Protein AF-A0A969F7W3-F1 (afdb_monomer_lite)

Structure (mmCIF, N/CA/C/O backbone):
data_AF-A0A969F7W3-F1
#
_entry.id   AF-A0A969F7W3-F1
#
loop_
_atom_site.group_PDB
_atom_site.id
_atom_site.type_symbol
_atom_site.label_atom_id
_atom_site.label_alt_id
_atom_site.label_comp_id
_atom_site.label_asym_id
_atom_site.label_entity_id
_atom_site.label_seq_id
_atom_site.pdbx_PDB_ins_code
_atom_site.Cartn_x
_atom_site.Cartn_y
_atom_site.Cartn_z
_atom_site.occupancy
_atom_site.B_iso_or_equiv
_atom_site.auth_seq_id
_atom_site.auth_comp_id
_atom_site.auth_asym_id
_atom_site.auth_atom_id
_atom_site.pdbx_PDB_model_num
ATOM 1 N N . LEU A 1 1 ? 1.850 8.489 16.585 1.00 49.34 1 LEU A N 1
ATOM 2 C CA . LEU A 1 1 ? 1.035 7.944 15.473 1.00 49.34 1 LEU A CA 1
ATOM 3 C C . LEU A 1 1 ? 0.822 6.466 15.767 1.00 49.34 1 LEU A C 1
ATOM 5 O O . LEU A 1 1 ? 1.755 5.894 16.326 1.00 49.34 1 LEU A O 1
ATOM 9 N N . PRO A 1 2 ? -0.361 5.871 15.524 1.00 55.41 2 PRO A N 1
ATOM 10 C CA . PRO A 1 2 ? -0.542 4.437 15.745 1.00 55.41 2 PRO A CA 1
ATOM 11 C C . PRO A 1 2 ? 0.583 3.702 15.019 1.00 55.41 2 PRO A C 1
ATOM 13 O O . PRO A 1 2 ? 0.833 3.984 13.848 1.00 55.41 2 PRO A O 1
ATOM 16 N N . ALA A 1 3 ? 1.322 2.863 15.745 1.00 72.62 3 ALA A N 1
ATOM 17 C CA . ALA A 1 3 ? 2.408 2.098 15.155 1.00 72.62 3 ALA A CA 1
ATOM 18 C C . ALA A 1 3 ? 1.783 1.204 14.081 1.00 72.62 3 ALA A C 1
ATOM 20 O O . ALA A 1 3 ? 0.951 0.348 14.387 1.00 72.62 3 ALA A O 1
ATOM 21 N N . CYS A 1 4 ? 2.083 1.512 12.826 1.00 83.88 4 CYS A N 1
ATOM 22 C CA . CYS A 1 4 ? 1.844 0.608 11.725 1.00 83.88 4 CYS A CA 1
ATOM 23 C C . CYS A 1 4 ? 3.168 -0.080 11.429 1.00 83.88 4 CYS A C 1
ATOM 25 O O . CYS A 1 4 ? 4.214 0.571 11.410 1.00 83.88 4 CYS A O 1
ATOM 27 N N . ASP A 1 5 ? 3.105 -1.385 11.216 1.00 88.25 5 ASP A N 1
ATOM 28 C CA . ASP A 1 5 ? 4.265 -2.182 10.854 1.00 88.25 5 ASP A CA 1
ATOM 29 C C . ASP A 1 5 ? 4.157 -2.575 9.380 1.00 88.25 5 ASP A C 1
ATOM 31 O O . ASP A 1 5 ? 3.068 -2.862 8.871 1.00 88.25 5 ASP A O 1
ATOM 35 N N . GLY A 1 6 ? 5.300 -2.563 8.694 1.00 90.62 6 GLY A N 1
ATOM 36 C CA . GLY A 1 6 ? 5.442 -3.015 7.315 1.00 90.62 6 GLY A CA 1
ATOM 37 C C . GLY A 1 6 ? 6.163 -4.358 7.265 1.00 90.62 6 GLY A C 1
ATOM 38 O O . GLY A 1 6 ? 7.267 -4.479 7.797 1.00 90.62 6 GLY A O 1
ATOM 39 N N . VAL A 1 7 ? 5.570 -5.359 6.615 1.00 92.81 7 VAL A N 1
ATOM 40 C CA . VAL A 1 7 ? 6.165 -6.692 6.448 1.00 92.81 7 VAL A CA 1
ATOM 41 C C . VAL A 1 7 ? 6.152 -7.083 4.975 1.00 92.81 7 VAL A C 1
ATOM 43 O O . VAL A 1 7 ? 5.140 -6.954 4.291 1.00 92.81 7 VAL A O 1
ATOM 46 N N . TRP A 1 8 ? 7.281 -7.579 4.473 1.00 94.19 8 TRP A N 1
ATOM 47 C CA . TRP A 1 8 ? 7.359 -8.137 3.125 1.00 94.19 8 TRP A CA 1
ATOM 48 C C . TRP A 1 8 ? 6.757 -9.543 3.085 1.00 94.19 8 TRP A C 1
ATOM 50 O O . TRP A 1 8 ? 7.152 -10.414 3.860 1.00 94.19 8 TRP A O 1
ATOM 60 N N . GLY A 1 9 ? 5.842 -9.776 2.148 1.00 95.25 9 GLY A N 1
ATOM 61 C CA . GLY A 1 9 ? 5.184 -11.060 1.930 1.00 95.25 9 GLY A CA 1
ATOM 62 C C . GLY A 1 9 ? 5.314 -11.569 0.496 1.00 95.25 9 GLY A C 1
ATOM 63 O O . GLY A 1 9 ? 5.903 -10.928 -0.383 1.00 95.25 9 GLY A O 1
ATOM 64 N N . SER A 1 10 ? 4.775 -12.765 0.259 1.00 95.81 10 SER A N 1
ATOM 65 C CA . SER A 1 10 ? 4.651 -13.320 -1.087 1.00 95.81 10 SER A CA 1
ATOM 66 C C . SER A 1 10 ? 3.421 -14.199 -1.245 1.00 95.81 10 SER A C 1
ATOM 68 O O . SER A 1 10 ?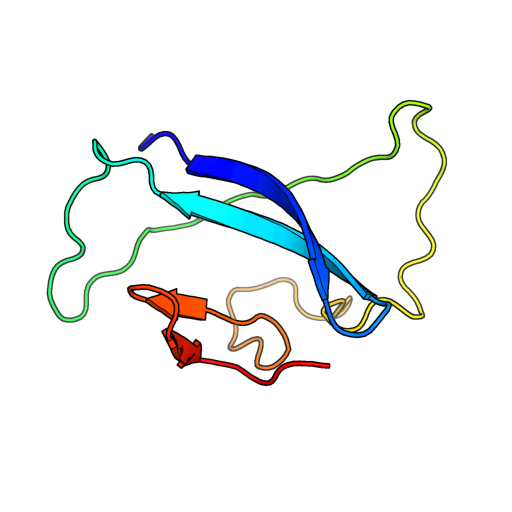 3.176 -15.054 -0.399 1.00 95.81 10 SER A O 1
ATOM 7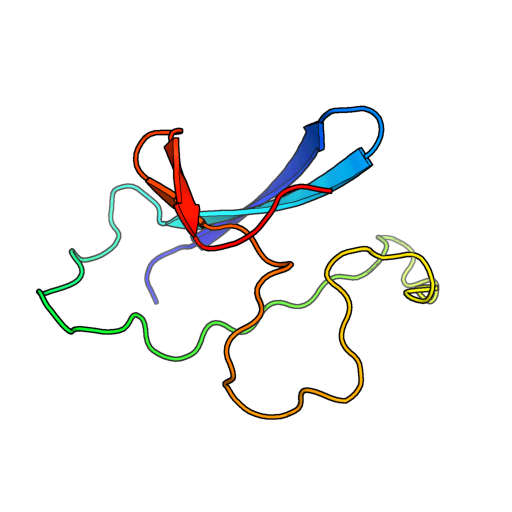0 N N . ALA A 1 11 ? 2.703 -14.026 -2.350 1.00 93.31 11 ALA A N 1
ATOM 71 C CA . ALA A 1 11 ? 1.529 -14.810 -2.719 1.00 93.31 11 ALA A CA 1
ATOM 72 C C . ALA A 1 11 ? 1.495 -14.972 -4.242 1.00 93.31 11 ALA A C 1
ATOM 74 O O . ALA A 1 11 ? 1.881 -14.054 -4.964 1.00 93.31 11 ALA A O 1
ATOM 75 N N . ASN A 1 12 ? 1.080 -16.144 -4.734 1.00 90.94 12 ASN A N 1
ATOM 76 C CA . ASN A 1 12 ? 0.950 -16.436 -6.171 1.00 90.94 12 ASN A CA 1
ATOM 77 C C . ASN A 1 12 ? 2.196 -16.065 -7.006 1.00 90.94 12 ASN A C 1
ATOM 79 O O . ASN A 1 12 ? 2.093 -15.546 -8.112 1.00 90.94 12 ASN A O 1
ATOM 83 N N . GLY A 1 13 ? 3.394 -16.288 -6.452 1.00 93.19 13 GLY A N 1
ATOM 84 C CA . GLY A 1 13 ? 4.664 -15.961 -7.116 1.00 93.19 13 GLY A CA 1
ATOM 85 C C . GLY A 1 13 ? 5.021 -14.470 -7.152 1.00 93.19 13 GLY A C 1
ATOM 86 O O . GLY A 1 13 ? 6.037 -14.109 -7.737 1.00 93.19 13 GLY A O 1
ATOM 87 N N . ARG A 1 14 ? 4.237 -13.601 -6.509 1.00 93.06 14 ARG A N 1
ATOM 88 C CA . ARG A 1 14 ? 4.462 -12.152 -6.445 1.00 93.06 14 ARG A CA 1
ATOM 89 C C . ARG A 1 14 ? 4.894 -11.720 -5.050 1.00 93.06 14 ARG A C 1
ATOM 91 O O . ARG A 1 14 ? 4.601 -12.396 -4.062 1.00 93.06 14 ARG A O 1
ATOM 98 N N . LYS A 1 15 ? 5.604 -10.595 -4.970 1.00 94.75 15 LYS A N 1
ATOM 99 C CA . LYS A 1 15 ? 5.980 -9.936 -3.714 1.00 94.75 15 LYS A CA 1
ATOM 100 C C . LYS A 1 15 ? 5.016 -8.798 -3.415 1.00 94.75 15 LYS A C 1
ATOM 102 O O . LYS A 1 15 ? 4.502 -8.171 -4.333 1.00 94.75 15 LYS A O 1
ATOM 107 N N . TYR A 1 16 ? 4.787 -8.543 -2.134 1.00 96.56 16 TYR A N 1
ATOM 108 C CA . TYR A 1 16 ? 3.995 -7.408 -1.677 1.00 96.56 16 TYR A CA 1
ATOM 109 C C . TYR A 1 16 ? 4.558 -6.861 -0.368 1.00 96.56 16 TYR A C 1
ATOM 111 O O . TYR A 1 16 ? 5.144 -7.604 0.424 1.00 96.56 16 TYR A O 1
ATOM 119 N N . LEU A 1 17 ? 4.359 -5.565 -0.141 1.00 96.56 17 LEU A N 1
ATOM 120 C CA . LEU A 1 17 ? 4.456 -4.977 1.186 1.00 96.56 17 LEU A CA 1
ATOM 121 C C . LEU A 1 17 ? 3.078 -5.033 1.834 1.00 96.56 17 LEU A C 1
ATOM 123 O O . LEU A 1 17 ? 2.100 -4.544 1.275 1.00 96.56 17 LEU A O 1
ATOM 127 N N . GLU A 1 18 ? 3.015 -5.577 3.035 1.00 96.12 18 GLU A N 1
ATOM 128 C CA . GLU A 1 18 ? 1.832 -5.530 3.872 1.00 96.12 18 GLU A CA 1
ATOM 129 C C . GLU A 1 18 ? 2.012 -4.483 4.962 1.00 96.12 18 GLU A C 1
ATOM 131 O O . GLU A 1 18 ? 2.976 -4.542 5.723 1.00 96.12 18 GLU A O 1
ATOM 136 N N . VAL A 1 19 ? 1.073 -3.543 5.053 1.00 95.38 19 VAL A N 1
ATOM 137 C CA . VAL A 1 19 ? 1.024 -2.559 6.136 1.00 95.38 19 VAL A CA 1
ATOM 138 C C . VAL A 1 19 ? -0.122 -2.921 7.067 1.00 95.38 19 VAL A C 1
ATOM 140 O O . VAL A 1 19 ? -1.266 -3.059 6.633 1.00 95.38 19 VAL A O 1
ATOM 143 N N . ARG A 1 20 ? 0.184 -3.088 8.353 1.00 93.00 20 ARG A N 1
ATOM 144 C CA . ARG A 1 20 ? -0.788 -3.484 9.378 1.00 93.00 20 ARG A CA 1
ATOM 145 C C . ARG A 1 20 ? -0.858 -2.445 10.482 1.00 93.00 20 ARG A C 1
ATOM 147 O O . ARG A 1 20 ? 0.159 -1.893 10.885 1.00 93.00 20 ARG A O 1
ATOM 154 N N . PHE A 1 21 ? -2.059 -2.221 11.005 1.00 91.12 21 PHE A N 1
ATOM 155 C CA . PHE A 1 21 ? -2.247 -1.477 12.247 1.00 91.12 21 PHE A CA 1
ATOM 156 C C . PHE A 1 21 ? -2.042 -2.408 13.439 1.00 91.12 21 PHE A C 1
ATOM 158 O O . PHE A 1 21 ? -2.634 -3.488 13.496 1.00 91.12 21 PHE A O 1
ATOM 165 N N . ASN A 1 22 ? -1.231 -1.978 14.402 1.00 88.75 22 ASN A N 1
ATOM 166 C CA . ASN A 1 22 ? -0.955 -2.777 15.592 1.00 88.75 22 ASN A CA 1
ATOM 167 C C . ASN A 1 22 ? -2.181 -2.823 16.515 1.00 88.75 22 ASN A C 1
ATOM 169 O O . ASN A 1 22 ? -3.068 -1.975 16.437 1.00 88.75 22 ASN A O 1
ATOM 173 N N . SER A 1 23 ? -2.226 -3.788 17.437 1.00 84.88 23 SER A N 1
ATOM 174 C CA . SER A 1 23 ? -3.367 -3.979 18.351 1.00 84.88 23 SER A CA 1
ATOM 175 C C . SER A 1 23 ? -3.688 -2.757 19.226 1.00 84.88 23 SER A C 1
ATOM 177 O O . SER A 1 23 ? -4.815 -2.622 19.690 1.00 84.88 23 SER A O 1
ATOM 179 N N . GLY A 1 24 ? -2.720 -1.856 19.436 1.00 85.19 24 GLY A N 1
ATOM 180 C CA . GLY A 1 24 ? -2.904 -0.579 20.134 1.00 85.19 24 GLY A CA 1
ATOM 181 C C . GLY A 1 24 ? -3.398 0.579 19.256 1.00 85.19 24 GLY A C 1
ATOM 182 O O . GLY A 1 24 ? -3.482 1.706 19.743 1.00 85.19 24 GLY A O 1
ATOM 183 N N . ALA A 1 25 ? -3.674 0.354 17.969 1.00 87.94 25 ALA A N 1
ATOM 184 C CA . ALA A 1 25 ? -4.203 1.392 17.094 1.00 87.94 25 ALA A CA 1
ATOM 185 C C . ALA A 1 25 ? -5.645 1.775 17.493 1.00 87.94 25 ALA A C 1
ATOM 187 O O . ALA A 1 25 ? -6.436 0.903 17.862 1.00 87.94 25 ALA A O 1
ATOM 188 N N . PRO A 1 26 ? -6.022 3.067 17.407 1.00 86.25 26 PRO A N 1
ATOM 189 C CA . PRO A 1 26 ? -7.393 3.494 17.655 1.00 86.25 26 PRO A CA 1
ATOM 190 C C . PRO A 1 26 ? -8.389 2.812 16.716 1.00 86.25 26 PRO A C 1
ATOM 192 O O . PRO A 1 26 ? -8.081 2.504 15.565 1.00 86.25 26 PRO A O 1
ATOM 195 N N . THR A 1 27 ? -9.622 2.639 17.191 1.00 89.88 27 THR A N 1
ATOM 196 C CA . THR A 1 27 ? -10.721 2.192 16.330 1.00 89.88 27 THR A CA 1
ATOM 197 C C . THR A 1 27 ? -11.106 3.297 15.354 1.00 89.88 27 THR A C 1
ATOM 199 O O . THR A 1 27 ? -11.268 4.455 15.743 1.00 89.88 27 THR A O 1
ATOM 202 N N . LEU A 1 28 ? -11.303 2.925 14.092 1.00 90.81 28 LEU A N 1
ATOM 203 C CA . LEU A 1 28 ? -11.841 3.823 13.083 1.00 90.81 28 LEU A CA 1
ATOM 204 C C . LEU A 1 28 ? -13.359 3.955 13.262 1.00 90.81 28 LEU A C 1
ATOM 206 O O . LEU A 1 28 ? -14.084 2.961 13.191 1.00 90.81 28 LEU A O 1
ATOM 210 N N . ALA A 1 29 ? -13.840 5.175 13.507 1.00 94.25 29 ALA A N 1
ATOM 211 C CA . ALA A 1 29 ? -15.272 5.449 13.591 1.00 94.25 29 ALA A CA 1
ATOM 212 C C . ALA A 1 29 ? -15.965 5.223 12.235 1.00 94.25 29 ALA A C 1
ATOM 214 O O . ALA A 1 29 ? -15.336 5.302 11.179 1.00 94.25 29 ALA A O 1
ATOM 215 N N . VAL A 1 30 ? -17.279 4.979 12.253 1.00 95.44 30 VAL A N 1
ATOM 216 C CA . VAL A 1 30 ? -18.084 4.864 11.026 1.00 95.44 30 VAL A CA 1
ATOM 217 C C . VAL A 1 30 ? -17.965 6.153 10.209 1.00 95.44 30 VAL A C 1
ATOM 219 O O . VAL A 1 30 ? -18.154 7.242 10.744 1.00 95.44 30 VAL A O 1
ATOM 222 N N . GLY A 1 31 ? -17.627 6.026 8.923 1.00 95.12 31 GLY A N 1
ATOM 223 C CA . GLY A 1 31 ? -17.372 7.168 8.035 1.00 95.12 31 GLY A CA 1
ATOM 224 C C . GLY A 1 31 ? -16.077 7.936 8.332 1.00 95.12 31 GLY A C 1
ATOM 225 O O . GLY A 1 31 ? -15.806 8.942 7.682 1.00 95.12 31 GLY A O 1
ATOM 226 N N . GLY A 1 32 ? -15.281 7.489 9.306 1.00 94.25 32 GLY A N 1
ATOM 227 C CA . GLY A 1 32 ? -13.983 8.068 9.628 1.00 94.25 32 GLY A CA 1
ATOM 228 C C . GLY A 1 32 ? -12.892 7.672 8.633 1.00 94.25 32 GLY A C 1
ATOM 229 O O . GLY A 1 32 ? -13.048 6.753 7.831 1.00 94.25 32 GLY A O 1
ATOM 230 N N . GLN A 1 33 ? -11.749 8.347 8.742 1.00 92.44 33 GLN A N 1
ATOM 231 C CA . GLN A 1 33 ? -10.532 8.049 7.986 1.00 92.44 33 GLN A CA 1
ATOM 232 C C . GLN A 1 33 ? -9.314 7.960 8.914 1.00 92.44 33 GLN A C 1
ATOM 234 O O . GLN A 1 33 ? -9.316 8.517 10.012 1.00 92.44 33 GLN A O 1
ATOM 239 N N . THR A 1 34 ? -8.266 7.274 8.465 1.00 91.50 34 THR A N 1
ATOM 240 C CA . THR A 1 34 ? -6.990 7.166 9.189 1.00 91.50 34 THR A CA 1
ATOM 241 C C . THR A 1 34 ? -6.181 8.462 9.165 1.00 91.50 34 THR A C 1
ATOM 243 O O . THR A 1 34 ? -5.211 8.583 9.909 1.00 91.50 34 THR A O 1
ATOM 246 N N . GLY A 1 35 ? -6.554 9.416 8.306 1.00 91.38 35 GLY A N 1
ATOM 247 C CA . GLY A 1 35 ? -5.640 10.458 7.861 1.00 91.38 35 GLY A CA 1
ATOM 248 C C . GLY A 1 35 ? -4.655 9.921 6.825 1.00 91.38 35 GLY A C 1
ATOM 249 O O . GLY A 1 35 ? -4.769 8.788 6.344 1.00 91.38 35 GLY A O 1
ATOM 250 N N . GLU A 1 36 ? -3.666 10.749 6.509 1.00 91.56 36 GLU A N 1
ATOM 251 C CA . GLU A 1 36 ? -2.557 10.391 5.633 1.00 91.56 36 GLU A CA 1
ATOM 252 C C . GLU A 1 36 ? -1.655 9.325 6.268 1.00 91.56 36 GLU A C 1
ATOM 254 O O . GLU A 1 36 ? -1.257 9.419 7.431 1.00 91.56 36 GLU A O 1
ATOM 259 N N . MET A 1 37 ? -1.286 8.332 5.460 1.00 90.00 37 MET A N 1
ATOM 260 C CA . MET A 1 37 ? -0.221 7.385 5.762 1.00 90.00 37 MET A CA 1
ATOM 261 C C . MET A 1 37 ? 0.858 7.511 4.695 1.00 90.00 37 MET A C 1
ATOM 263 O O . MET A 1 37 ? 0.623 7.202 3.529 1.00 90.00 37 MET A O 1
ATOM 267 N N . GLN A 1 38 ? 2.046 7.954 5.100 1.00 92.12 38 GLN A N 1
ATOM 268 C CA . GLN A 1 38 ? 3.196 8.052 4.208 1.00 92.12 38 GLN A CA 1
ATOM 269 C C . GLN A 1 38 ? 4.038 6.783 4.293 1.00 92.12 38 GLN A C 1
ATOM 271 O O . GLN A 1 38 ? 4.539 6.429 5.361 1.00 92.12 38 GLN A O 1
ATOM 276 N N . ILE A 1 39 ? 4.228 6.124 3.153 1.00 91.56 39 ILE A N 1
ATOM 277 C CA . ILE A 1 39 ? 5.031 4.907 3.025 1.00 91.56 39 ILE A CA 1
ATOM 278 C C . ILE A 1 39 ? 6.188 5.203 2.073 1.00 91.56 39 ILE A C 1
ATOM 280 O O . ILE A 1 39 ? 6.000 5.823 1.028 1.00 91.56 39 ILE A O 1
ATOM 284 N N . ARG A 1 40 ? 7.396 4.769 2.439 1.00 92.06 40 ARG A N 1
ATOM 285 C CA . ARG A 1 40 ? 8.587 4.845 1.586 1.00 92.06 40 ARG A CA 1
ATOM 286 C C . ARG A 1 40 ? 9.329 3.521 1.627 1.00 92.06 40 ARG A C 1
ATOM 288 O O . ARG A 1 40 ? 9.555 2.974 2.704 1.00 92.06 40 ARG A O 1
ATOM 295 N N . LEU A 1 41 ? 9.724 3.045 0.454 1.00 91.69 41 LEU A N 1
ATOM 296 C CA . LEU A 1 41 ? 10.431 1.785 0.257 1.00 91.69 41 LEU A CA 1
ATOM 297 C C . LEU A 1 41 ? 11.741 2.069 -0.470 1.00 91.69 41 LEU A C 1
ATOM 299 O O . LEU A 1 41 ? 11.821 2.983 -1.284 1.00 91.69 41 LEU A O 1
ATOM 303 N N . HIS A 1 42 ? 12.776 1.322 -0.110 1.00 93.19 42 HIS A N 1
ATOM 304 C CA . HIS A 1 42 ? 14.065 1.345 -0.786 1.00 93.19 42 HIS A CA 1
ATOM 305 C C . HIS A 1 42 ? 14.719 -0.028 -0.643 1.00 93.19 42 HIS A C 1
ATOM 307 O O . HIS A 1 42 ? 14.512 -0.728 0.355 1.00 93.19 42 HIS A O 1
ATOM 313 N N . HIS A 1 43 ? 15.535 -0.414 -1.621 1.00 91.19 43 HIS A N 1
ATOM 314 C CA . HIS A 1 43 ? 16.453 -1.536 -1.454 1.00 91.19 43 HIS A CA 1
ATOM 315 C C . HIS A 1 43 ? 17.467 -1.235 -0.343 1.00 91.19 43 HIS A C 1
ATOM 317 O O . HIS A 1 43 ? 17.900 -0.097 -0.187 1.00 91.19 43 HIS A O 1
ATOM 323 N N . THR A 1 44 ? 17.922 -2.254 0.388 1.00 93.94 44 THR A N 1
ATOM 324 C CA . THR A 1 44 ? 18.910 -2.098 1.478 1.00 93.94 44 THR A CA 1
ATOM 325 C C . THR A 1 44 ? 20.229 -1.470 1.020 1.00 93.94 44 THR A C 1
ATOM 327 O O . THR A 1 44 ? 20.918 -0.822 1.803 1.00 93.94 44 THR A O 1
ATOM 330 N N . ASN A 1 45 ? 20.574 -1.646 -0.256 1.00 96.06 45 ASN A N 1
ATOM 331 C CA . ASN A 1 45 ? 21.743 -1.054 -0.899 1.00 96.06 45 ASN A CA 1
ATOM 332 C C . ASN A 1 45 ? 21.449 0.278 -1.617 1.00 96.06 45 ASN A C 1
ATOM 334 O O . ASN A 1 45 ? 22.319 0.765 -2.333 1.00 96.06 45 ASN A O 1
ATOM 338 N N . TRP A 1 46 ? 20.241 0.835 -1.473 1.00 95.06 46 TRP A N 1
ATOM 339 C CA . TRP A 1 46 ? 19.787 2.076 -2.115 1.00 95.06 46 TRP A CA 1
ATOM 340 C C . TRP A 1 46 ? 19.837 2.086 -3.648 1.00 95.06 46 TRP A C 1
ATOM 342 O O . TRP A 1 46 ? 19.806 3.150 -4.265 1.00 95.06 46 TRP A O 1
ATOM 352 N N . SER A 1 47 ? 19.904 0.914 -4.285 1.00 96.69 47 SER A N 1
ATOM 353 C CA . SER A 1 47 ? 19.753 0.836 -5.738 1.00 96.69 47 SER A CA 1
ATOM 354 C C . SER A 1 47 ? 18.360 1.302 -6.169 1.00 96.69 47 SER A C 1
ATOM 356 O O . SER A 1 47 ? 17.387 1.173 -5.423 1.00 96.69 47 SER A O 1
ATOM 358 N N . ALA A 1 48 ? 18.282 1.869 -7.372 1.00 94.94 48 ALA A N 1
ATOM 359 C CA . ALA A 1 48 ? 17.032 2.369 -7.925 1.00 94.94 48 ALA A CA 1
ATOM 360 C C . ALA A 1 48 ? 16.025 1.231 -8.159 1.00 94.94 48 ALA A C 1
ATOM 362 O O . ALA A 1 48 ? 16.400 0.132 -8.577 1.00 94.94 48 ALA A O 1
ATOM 363 N N . HIS A 1 49 ? 14.747 1.527 -7.928 1.00 91.50 49 HIS A N 1
ATOM 364 C CA . HIS A 1 49 ? 13.641 0.661 -8.319 1.00 91.50 49 HIS A CA 1
ATOM 365 C C . HIS A 1 49 ? 13.342 0.815 -9.815 1.00 91.50 49 HIS A C 1
ATOM 367 O O . HIS A 1 49 ? 13.477 1.902 -10.379 1.00 91.50 49 HIS A O 1
ATOM 373 N N . ASN A 1 50 ? 12.912 -0.276 -10.446 1.00 94.31 50 ASN A N 1
ATOM 374 C CA . ASN A 1 50 ? 12.168 -0.229 -11.696 1.00 94.31 50 ASN A CA 1
ATOM 375 C C . ASN A 1 50 ? 10.728 -0.620 -11.368 1.00 94.31 50 ASN A C 1
ATOM 377 O O . ASN A 1 50 ? 10.480 -1.785 -11.097 1.00 94.31 50 ASN A O 1
ATOM 381 N N . GLU A 1 51 ? 9.817 0.349 -11.372 1.00 93.81 51 GLU A N 1
ATOM 382 C CA . GLU A 1 51 ? 8.420 0.147 -10.960 1.00 93.81 51 GLU A CA 1
ATOM 383 C C . GLU A 1 51 ? 7.490 -0.103 -12.166 1.00 93.81 51 GLU A C 1
ATOM 385 O O . GLU A 1 51 ? 6.268 -0.131 -12.035 1.00 93.81 51 GLU A O 1
ATOM 390 N N . ALA A 1 52 ? 8.045 -0.260 -13.376 1.00 94.62 52 ALA A N 1
ATOM 391 C CA . ALA A 1 52 ? 7.257 -0.403 -14.603 1.00 94.62 52 ALA A CA 1
ATOM 392 C C . ALA A 1 52 ? 6.379 -1.669 -14.627 1.00 94.62 52 ALA A C 1
ATOM 394 O O . ALA A 1 52 ? 5.352 -1.686 -15.308 1.00 94.62 52 ALA A O 1
ATOM 395 N N . ASP A 1 53 ? 6.778 -2.719 -13.909 1.00 93.81 53 ASP A N 1
ATOM 396 C CA . ASP A 1 53 ? 6.058 -3.985 -13.760 1.00 93.81 53 ASP A CA 1
ATOM 397 C C . ASP A 1 53 ? 5.442 -4.182 -12.364 1.00 93.81 53 ASP A C 1
ATOM 399 O O . ASP A 1 53 ? 4.830 -5.223 -12.095 1.00 9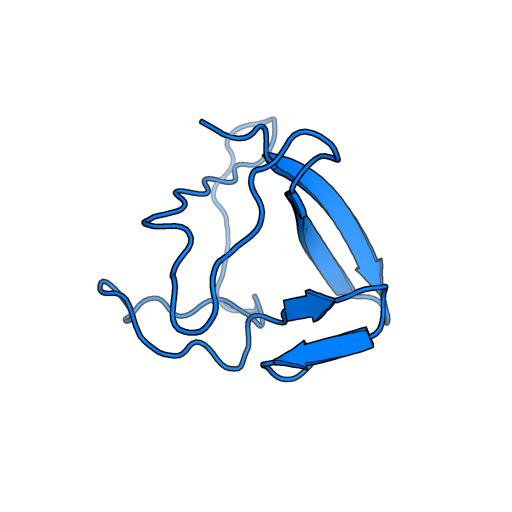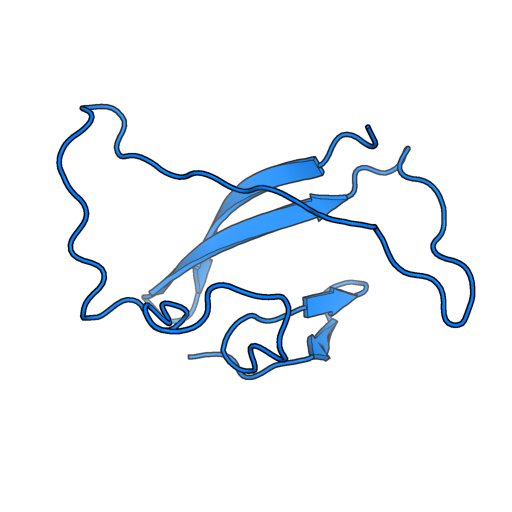3.81 53 ASP A O 1
ATOM 403 N N . ASP A 1 54 ? 5.507 -3.166 -11.501 1.00 95.81 54 ASP A N 1
ATOM 404 C CA . ASP A 1 54 ? 4.867 -3.201 -10.193 1.00 95.81 54 ASP A CA 1
ATOM 405 C C . ASP A 1 54 ? 3.353 -3.030 -10.343 1.00 95.81 54 ASP A C 1
ATOM 407 O O . ASP A 1 54 ? 2.840 -1.982 -10.738 1.00 95.81 54 ASP A O 1
ATOM 411 N N . TYR A 1 55 ? 2.603 -4.080 -9.996 1.00 97.06 55 TYR A N 1
ATOM 412 C CA . TYR A 1 55 ? 1.151 -4.129 -10.200 1.00 97.06 55 TYR A CA 1
ATOM 413 C C . TYR A 1 55 ? 0.418 -2.924 -9.594 1.00 97.06 55 TYR A C 1
ATOM 415 O O . TYR A 1 55 ? -0.479 -2.364 -10.225 1.00 97.06 55 TYR A O 1
ATOM 423 N N . SER A 1 56 ? 0.804 -2.526 -8.382 1.00 96.50 56 SER A N 1
ATOM 424 C CA . SER A 1 56 ? 0.165 -1.446 -7.630 1.00 96.50 56 SER A CA 1
ATOM 425 C C . SER A 1 56 ? 0.725 -0.054 -7.947 1.00 96.50 56 SER A C 1
ATOM 427 O O . SER A 1 56 ? 0.213 0.927 -7.410 1.00 96.50 56 SER A O 1
ATOM 429 N N . PHE A 1 57 ? 1.749 0.058 -8.800 1.00 96.25 57 PHE A N 1
ATOM 430 C CA . PHE A 1 57 ? 2.367 1.339 -9.125 1.00 96.25 57 PHE A CA 1
ATOM 431 C C . PHE A 1 57 ? 1.478 2.176 -10.052 1.00 96.25 57 PHE A C 1
ATOM 433 O O . PHE A 1 57 ? 0.918 1.690 -11.039 1.00 96.25 57 PHE A O 1
ATOM 440 N N . ALA A 1 58 ? 1.330 3.460 -9.722 1.00 94.38 58 ALA A N 1
ATOM 441 C CA . ALA A 1 58 ? 0.500 4.400 -10.465 1.00 94.38 58 ALA A CA 1
ATOM 442 C C . ALA A 1 58 ? 1.144 5.804 -10.459 1.00 94.38 58 ALA A C 1
ATOM 444 O O . ALA A 1 58 ? 0.759 6.659 -9.661 1.00 94.38 58 ALA A O 1
ATOM 445 N N . PRO A 1 59 ? 2.118 6.074 -11.351 1.00 92.62 59 PRO A N 1
ATOM 446 C CA . PRO A 1 59 ? 3.010 7.240 -11.254 1.00 92.62 59 PRO A CA 1
ATOM 447 C C . PRO A 1 59 ? 2.318 8.594 -11.448 1.00 92.62 59 PRO A C 1
ATOM 449 O O . PRO A 1 59 ? 2.872 9.630 -11.094 1.00 92.62 59 PRO A O 1
ATOM 452 N N . LEU A 1 60 ? 1.123 8.604 -12.044 1.00 93.88 60 LEU A N 1
ATOM 453 C CA . LEU A 1 60 ? 0.359 9.828 -12.294 1.00 93.88 60 LEU A CA 1
ATOM 454 C C . LEU A 1 60 ? -0.538 10.225 -11.111 1.00 93.88 60 LEU A C 1
ATOM 456 O O . LEU A 1 60 ? -1.107 11.315 -11.128 1.00 93.88 60 LEU A O 1
ATOM 460 N N . LEU A 1 61 ? -0.690 9.361 -10.101 1.00 92.88 61 LEU A N 1
ATOM 461 C CA . LEU A 1 61 ? -1.533 9.632 -8.939 1.00 92.88 61 LEU A CA 1
ATOM 462 C C . LEU A 1 61 ? -0.701 10.351 -7.872 1.00 92.88 61 LEU A C 1
ATOM 464 O O . LEU A 1 61 ? 0.090 9.737 -7.164 1.00 92.88 61 LEU A O 1
ATOM 468 N N . THR A 1 62 ? -0.868 11.668 -7.770 1.00 93.75 62 THR A N 1
ATOM 469 C CA . THR A 1 62 ? -0.130 12.528 -6.821 1.00 93.75 62 THR A CA 1
ATOM 470 C C . THR A 1 62 ? -1.012 13.110 -5.716 1.00 93.75 62 THR A C 1
ATOM 472 O O . THR A 1 62 ? -0.531 13.820 -4.836 1.00 93.75 62 THR A O 1
ATOM 475 N N . THR A 1 63 ? -2.306 12.800 -5.743 1.00 95.50 63 THR A N 1
ATOM 476 C CA . THR A 1 63 ? -3.303 13.182 -4.741 1.00 95.50 63 THR A CA 1
ATOM 477 C C . THR A 1 63 ? -4.090 11.948 -4.306 1.00 95.50 63 THR A C 1
ATOM 479 O O . THR A 1 63 ? -4.114 10.939 -5.013 1.00 95.50 63 THR A O 1
ATOM 482 N N . PHE A 1 64 ? -4.735 12.010 -3.135 1.00 95.38 64 PHE A N 1
ATOM 483 C CA . PHE A 1 64 ? -5.581 10.911 -2.669 1.00 95.38 64 PHE A CA 1
ATOM 484 C C . PHE A 1 64 ? -6.705 10.630 -3.668 1.00 95.38 64 PHE A C 1
ATOM 486 O O . PHE A 1 64 ? -7.557 11.478 -3.926 1.00 95.38 64 PHE A O 1
ATOM 493 N N . THR A 1 65 ? -6.690 9.417 -4.206 1.00 95.69 65 THR A N 1
ATOM 494 C CA . THR A 1 65 ? -7.658 8.893 -5.163 1.00 95.69 65 THR A CA 1
ATOM 495 C C . THR A 1 65 ? -7.833 7.402 -4.910 1.00 95.69 65 THR A C 1
ATOM 497 O O . THR A 1 65 ? -6.954 6.756 -4.335 1.00 95.69 65 THR A O 1
ATOM 500 N N . ASP A 1 66 ? -8.939 6.840 -5.384 1.00 95.94 66 ASP A N 1
ATOM 501 C CA . ASP A 1 66 ? -9.153 5.400 -5.335 1.00 95.94 66 ASP A CA 1
ATOM 502 C C . ASP A 1 66 ? -8.066 4.669 -6.137 1.00 95.94 66 ASP A C 1
ATOM 504 O O . ASP A 1 66 ? -7.874 4.912 -7.331 1.00 95.94 66 ASP A O 1
ATOM 508 N N . ALA A 1 67 ? -7.357 3.757 -5.469 1.00 95.62 67 ALA A N 1
ATOM 509 C CA . ALA A 1 67 ? -6.301 2.929 -6.042 1.00 95.62 67 ALA A CA 1
ATOM 510 C C . ALA A 1 67 ? -6.736 1.451 -6.022 1.00 95.62 67 ALA A C 1
ATOM 512 O O . ALA A 1 67 ? -6.391 0.720 -5.094 1.00 95.62 67 ALA A O 1
ATOM 513 N N . PRO A 1 68 ? -7.502 0.967 -7.020 1.00 96.94 68 PRO A N 1
ATOM 514 C CA . PRO A 1 68 ? -8.101 -0.373 -6.989 1.00 96.94 68 PRO A CA 1
ATOM 515 C C . PRO A 1 68 ? -7.077 -1.518 -7.044 1.00 96.94 68 PRO A C 1
ATOM 517 O O . PRO A 1 68 ? -7.425 -2.659 -6.763 1.00 96.94 68 PRO A O 1
ATOM 520 N N . LYS A 1 69 ? -5.817 -1.227 -7.387 1.00 97.06 69 LYS A N 1
ATOM 521 C CA . LYS A 1 69 ? -4.701 -2.187 -7.390 1.00 97.06 69 LYS A CA 1
ATOM 522 C C . LYS A 1 69 ? -3.933 -2.246 -6.063 1.00 97.06 69 LYS A C 1
ATOM 524 O O . LYS A 1 69 ? -2.918 -2.931 -5.971 1.00 97.06 69 LYS A O 1
ATOM 529 N N . VAL A 1 70 ? -4.389 -1.508 -5.051 1.00 97.19 70 VAL A N 1
ATOM 530 C CA . VAL A 1 70 ? -3.929 -1.612 -3.664 1.00 97.19 70 VAL A CA 1
ATOM 531 C C . VAL A 1 70 ? -5.059 -2.241 -2.858 1.00 97.19 70 VAL A C 1
ATOM 533 O O . VAL A 1 70 ? -6.167 -1.710 -2.790 1.00 97.19 70 VAL A O 1
ATOM 536 N N . THR A 1 71 ? -4.789 -3.399 -2.271 1.00 97.88 71 THR A N 1
ATOM 537 C CA . THR A 1 71 ? -5.795 -4.221 -1.593 1.00 97.88 71 THR A CA 1
ATOM 538 C C . THR A 1 71 ? -5.867 -3.924 -0.098 1.00 97.88 71 THR A C 1
ATOM 540 O O . THR A 1 71 ? -4.832 -3.770 0.553 1.00 97.88 71 THR A O 1
ATOM 543 N N . LEU A 1 72 ? -7.078 -3.918 0.468 1.00 97.12 72 LEU A N 1
ATOM 544 C CA . LEU A 1 72 ? -7.303 -3.838 1.917 1.00 97.12 72 LEU A CA 1
ATOM 545 C C . LEU A 1 72 ? -7.937 -5.129 2.425 1.00 97.12 72 LEU A C 1
ATOM 547 O O . LEU A 1 72 ? -8.929 -5.602 1.866 1.00 97.12 72 LEU A O 1
ATOM 551 N N . TYR A 1 73 ? -7.426 -5.624 3.551 1.00 96.75 73 TYR A N 1
ATOM 552 C CA . TYR A 1 73 ? -7.978 -6.782 4.241 1.00 96.75 73 TYR A CA 1
ATOM 553 C C . TYR A 1 73 ? -8.462 -6.406 5.634 1.00 96.75 73 TYR A C 1
ATOM 555 O O . TYR A 1 73 ? -7.821 -5.640 6.355 1.00 96.75 73 TYR A O 1
ATOM 563 N N . ARG A 1 74 ? -9.573 -7.016 6.045 1.00 94.88 74 ARG A N 1
ATOM 564 C CA . ARG A 1 74 ? -10.077 -6.970 7.417 1.00 94.88 74 ARG A CA 1
ATOM 565 C C . ARG A 1 74 ? -10.256 -8.396 7.910 1.00 94.88 74 ARG A C 1
ATOM 567 O O . ARG A 1 74 ? -10.981 -9.169 7.297 1.00 94.88 74 ARG A O 1
ATOM 574 N N . ASN A 1 75 ? -9.591 -8.748 9.010 1.00 93.25 75 ASN A N 1
ATOM 575 C CA . ASN A 1 75 ? -9.596 -10.112 9.558 1.00 93.25 75 ASN A CA 1
ATOM 576 C C . ASN A 1 75 ? -9.223 -11.183 8.508 1.00 93.25 75 ASN A C 1
ATOM 578 O O . ASN A 1 75 ? -9.828 -12.249 8.457 1.00 93.25 75 ASN A O 1
ATOM 582 N N . GLY A 1 76 ? -8.256 -10.871 7.638 1.00 93.56 76 GLY A N 1
ATOM 583 C CA . GLY A 1 76 ? -7.796 -11.766 6.570 1.00 93.56 76 GLY A CA 1
ATOM 584 C C . GLY A 1 76 ? -8.719 -11.864 5.350 1.00 93.56 76 GLY A C 1
ATOM 585 O O . GLY A 1 76 ? -8.381 -12.564 4.404 1.00 93.56 76 GLY A O 1
ATOM 586 N N . GLN A 1 77 ? -9.856 -11.164 5.332 1.00 97.56 77 GLN A N 1
ATOM 587 C CA . GLN A 1 77 ? -10.761 -11.121 4.181 1.00 97.56 77 GLN A CA 1
ATOM 588 C C . GLN A 1 77 ? -1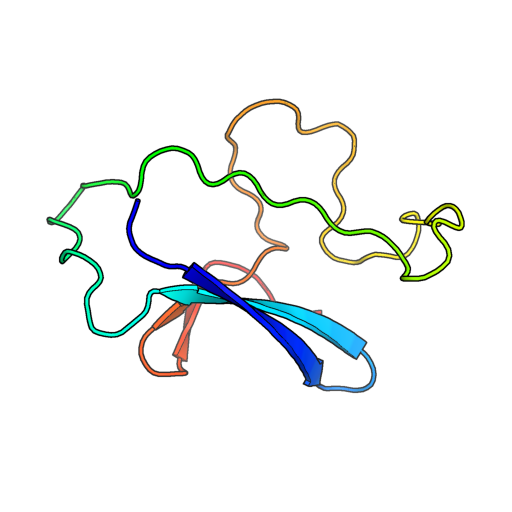0.531 -9.856 3.359 1.00 97.56 77 GLN A C 1
ATOM 590 O O . GLN A 1 77 ? -10.447 -8.767 3.930 1.00 97.56 77 GLN A O 1
ATOM 595 N N . LEU A 1 78 ? -10.454 -9.996 2.034 1.00 97.69 78 LEU A N 1
ATOM 596 C CA . LEU A 1 78 ? -10.365 -8.872 1.102 1.00 97.69 78 LEU A CA 1
ATOM 597 C C . LEU A 1 78 ? -11.662 -8.053 1.163 1.00 97.69 78 LEU A C 1
ATOM 599 O O . LEU A 1 78 ? -12.751 -8.597 0.988 1.00 97.69 78 LEU A O 1
ATOM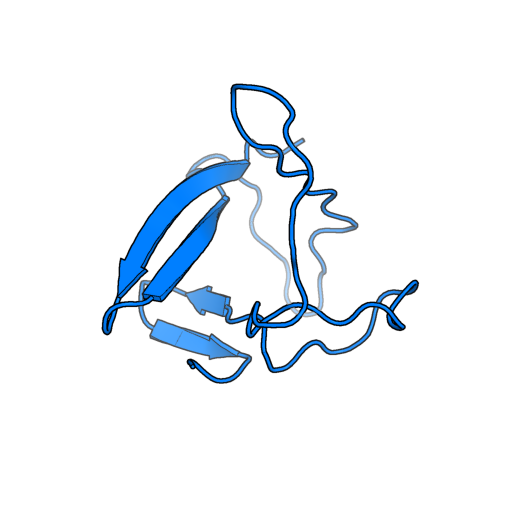 603 N N . VAL A 1 79 ? -11.544 -6.750 1.412 1.00 98.00 79 VAL A N 1
ATOM 604 C CA . VAL A 1 79 ? -12.690 -5.825 1.504 1.00 98.00 79 VAL A CA 1
ATOM 605 C C . VAL A 1 79 ? -12.605 -4.653 0.526 1.00 98.00 79 VAL A C 1
ATOM 607 O O . VAL A 1 79 ? -13.581 -3.924 0.372 1.00 98.00 79 VAL A O 1
ATOM 610 N N . TRP A 1 80 ? -11.461 -4.465 -0.139 1.00 98.44 80 TRP A N 1
ATOM 611 C CA . TRP A 1 80 ? -11.261 -3.439 -1.163 1.00 98.44 80 TRP A CA 1
ATOM 612 C C . TRP A 1 80 ? -10.143 -3.826 -2.132 1.00 98.44 80 TRP A C 1
ATOM 614 O O . TRP A 1 80 ? -9.145 -4.415 -1.714 1.00 98.44 80 TRP A O 1
ATOM 624 N N . GLY A 1 81 ? -10.282 -3.398 -3.387 1.00 98.00 81 GLY A N 1
ATOM 625 C CA . GLY A 1 81 ? -9.289 -3.584 -4.441 1.00 98.00 81 GLY A CA 1
ATOM 626 C C . GLY A 1 81 ? -9.356 -4.956 -5.114 1.00 98.00 81 GLY A C 1
ATOM 627 O O . GLY A 1 81 ? -10.271 -5.743 -4.876 1.00 98.00 81 GLY A O 1
ATOM 628 N N . VAL A 1 82 ? -8.385 -5.214 -5.988 1.00 97.38 82 VAL A N 1
ATOM 629 C CA . VAL A 1 82 ? -8.255 -6.444 -6.775 1.00 97.38 82 VAL A CA 1
ATOM 630 C C . VAL A 1 82 ? -6.827 -6.963 -6.641 1.00 97.38 82 VAL A C 1
ATOM 632 O O . VAL A 1 82 ? -5.870 -6.205 -6.804 1.00 97.38 82 VAL A O 1
ATOM 635 N N . GLU A 1 83 ? -6.691 -8.249 -6.320 1.00 95.94 83 GLU A N 1
ATOM 636 C CA . GLU A 1 83 ? -5.391 -8.920 -6.273 1.00 95.94 83 GLU A CA 1
ATOM 637 C C . GLU A 1 83 ? -4.794 -9.095 -7.694 1.00 95.94 83 GLU A C 1
ATOM 639 O O . GLU A 1 83 ? -5.542 -9.135 -8.678 1.00 95.94 83 GLU A O 1
ATOM 644 N N . PRO A 1 84 ? -3.457 -9.174 -7.827 1.00 94.06 84 PRO A N 1
ATOM 645 C CA . PRO A 1 84 ? -2.780 -9.386 -9.112 1.00 94.06 84 PRO A CA 1
ATOM 646 C C . PRO A 1 84 ? -2.942 -10.764 -9.775 1.00 94.06 84 PRO A C 1
ATOM 648 O O . PRO A 1 84 ? -3.360 -11.725 -9.096 1.00 94.06 84 PRO A O 1
#

Secondary structure (DSSP, 8-state):
---EEEEEEEETTEEEEEEEE-TTSPPPPTT------------TT-PPP--TT-TT--TT--S----TTS-EEETTEEEES---

Radius of gyration: 14.27 Å; chains: 1; bounding box: 40×30×35 Å

pLDDT: mean 92.52, std 7.36, range [49.34, 98.44]

Sequence (84 aa):
LPACDGVWGSANGRKYLEVRFNSGAPTLAVGGQTGEMQIRLHHTNWSAHNEADDYSFAPLLTTFTDAPKVTLYRNGQLVWGVEP

Foldseek 3Di:
DQDWDWDWDDDPRDIDIDIDGDPPDDDADVVGDPPDDDDDDADPVRDDDDCVPPQQDDPPDPDDDDRQSDWDDDPNHTDGHDDD